Protein AF-A0A9E5QJ20-F1 (afdb_monomer)

Foldseek 3Di:
DPDPLADPDQADLEDEDEDQAAQEQDVPPPDPDDDVPDDNHQDLVSVLVVVLVVVSVNVSRHDVNGYYHYDYHHHPVCPCSVVSSQVSNVVVDVDDD

Structure (mmCIF, N/CA/C/O backbone):
data_AF-A0A9E5QJ20-F1
#
_entry.id   AF-A0A9E5QJ20-F1
#
loop_
_atom_site.group_PDB
_atom_site.id
_atom_site.type_symbol
_atom_site.label_atom_id
_atom_site.label_alt_id
_atom_site.label_comp_id
_atom_site.label_asym_id
_atom_site.label_entity_id
_atom_site.label_seq_id
_atom_site.pdbx_PDB_ins_code
_atom_site.Cartn_x
_atom_site.Cartn_y
_atom_site.Cartn_z
_atom_site.occupancy
_atom_site.B_iso_or_equiv
_atom_site.auth_seq_id
_atom_site.auth_comp_id
_atom_site.auth_asym_id
_atom_site.auth_atom_id
_atom_site.pdbx_PDB_model_num
ATOM 1 N N . MET A 1 1 ? 6.331 9.485 19.625 1.00 38.81 1 MET A N 1
ATOM 2 C CA . MET A 1 1 ? 5.043 8.941 20.103 1.00 38.81 1 MET A CA 1
ATOM 3 C C . MET A 1 1 ? 4.063 9.098 18.951 1.00 38.81 1 MET A C 1
ATOM 5 O O . MET A 1 1 ? 3.794 10.232 18.579 1.00 38.81 1 MET A O 1
ATOM 9 N N . ILE A 1 2 ? 3.671 8.003 18.294 1.00 45.28 2 ILE A N 1
ATOM 10 C CA . ILE A 1 2 ? 2.755 8.051 17.142 1.00 45.28 2 ILE A CA 1
ATOM 11 C C . ILE A 1 2 ? 1.346 8.291 17.713 1.00 45.28 2 ILE A C 1
ATOM 13 O O . ILE A 1 2 ? 0.953 7.547 18.614 1.00 45.28 2 ILE A O 1
ATOM 17 N N . PRO A 1 3 ? 0.623 9.347 17.301 1.00 46.97 3 PRO A N 1
ATOM 18 C CA . PRO A 1 3 ? -0.704 9.621 17.834 1.00 46.97 3 PRO A CA 1
ATOM 19 C C . PRO A 1 3 ? -1.646 8.445 17.558 1.00 46.97 3 PRO A C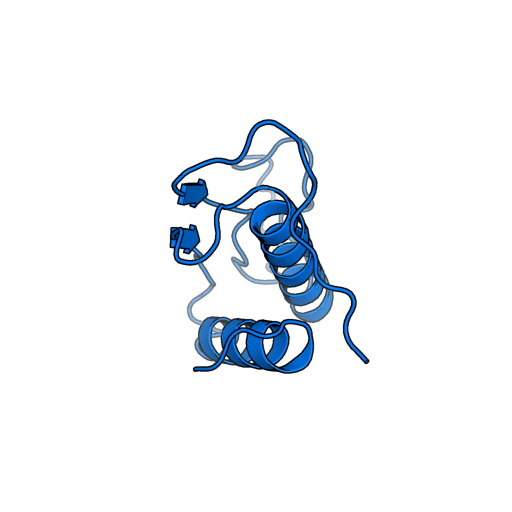 1
ATOM 21 O O . PRO A 1 3 ? -1.593 7.830 16.499 1.00 46.97 3 PRO A O 1
ATOM 24 N N . ASN A 1 4 ? -2.502 8.132 18.529 1.00 50.59 4 ASN A N 1
ATOM 25 C CA . ASN A 1 4 ? -3.516 7.090 18.412 1.00 50.59 4 ASN A CA 1
ATOM 26 C C . ASN A 1 4 ? -4.578 7.570 17.397 1.00 50.59 4 ASN A C 1
ATOM 28 O O . ASN A 1 4 ? -5.295 8.530 17.675 1.00 50.59 4 ASN A O 1
ATOM 32 N N . LEU A 1 5 ? -4.606 6.973 16.199 1.00 55.75 5 LEU A N 1
ATOM 33 C CA . LEU A 1 5 ? -5.296 7.497 15.003 1.00 55.75 5 LEU A CA 1
ATOM 34 C C . LEU A 1 5 ? -6.818 7.256 14.976 1.00 55.75 5 LEU A C 1
ATOM 36 O O . LEU A 1 5 ? -7.497 7.744 14.076 1.00 55.75 5 LEU A O 1
ATOM 40 N N . HIS A 1 6 ? -7.385 6.548 15.956 1.00 57.94 6 HIS A N 1
ATOM 41 C CA . HIS A 1 6 ? -8.809 6.207 15.952 1.00 57.94 6 HIS A CA 1
ATOM 42 C C . HIS A 1 6 ? -9.682 7.379 16.439 1.00 57.94 6 HIS A C 1
ATOM 44 O O . HIS A 1 6 ? -9.762 7.678 17.633 1.00 57.94 6 HIS A O 1
ATOM 50 N N . SER A 1 7 ? -10.355 8.051 15.502 1.00 55.84 7 SER A N 1
ATOM 51 C CA . SER A 1 7 ? -11.315 9.125 15.792 1.00 55.84 7 SER A CA 1
ATOM 52 C C . SER A 1 7 ? -12.694 8.586 16.225 1.00 55.84 7 SER A C 1
ATOM 54 O O . SER A 1 7 ? -13.094 7.486 15.854 1.00 55.84 7 SER A O 1
ATOM 56 N N . LYS A 1 8 ? -13.457 9.372 17.004 1.00 55.41 8 LYS A N 1
ATOM 57 C CA . LYS A 1 8 ? -14.808 9.043 17.528 1.00 55.41 8 LYS A CA 1
ATOM 58 C C . LYS A 1 8 ? -15.943 9.137 16.473 1.00 55.41 8 LYS A C 1
ATOM 60 O O . LYS A 1 8 ? -17.062 9.509 16.822 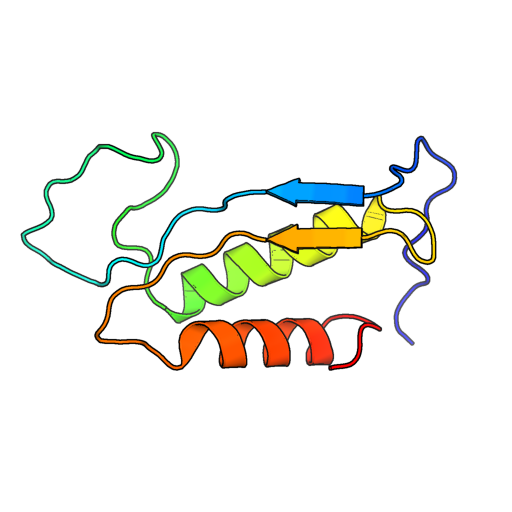1.00 55.41 8 LYS A O 1
ATOM 65 N N . GLY A 1 9 ? -15.655 8.888 15.193 1.00 63.84 9 GLY A N 1
ATOM 66 C CA . GLY A 1 9 ? -16.601 8.989 14.067 1.00 63.84 9 GLY A CA 1
ATOM 67 C C . GLY A 1 9 ? -17.116 7.637 13.554 1.00 63.84 9 GLY A C 1
ATOM 68 O O . GLY A 1 9 ? -16.913 6.606 14.195 1.00 63.84 9 GLY A O 1
ATOM 69 N N . ILE A 1 10 ? -17.778 7.635 12.385 1.00 64.75 10 ILE A N 1
ATOM 70 C CA . ILE A 1 10 ? -18.089 6.393 11.653 1.00 64.75 10 ILE A CA 1
ATOM 71 C C . ILE A 1 10 ? -16.763 5.707 11.326 1.00 64.75 10 ILE A C 1
ATOM 73 O O . ILE A 1 10 ? -15.914 6.277 10.646 1.00 64.75 10 ILE A O 1
ATOM 77 N N . VAL A 1 11 ? -16.610 4.487 11.826 1.00 81.19 11 VAL A N 1
ATOM 78 C CA . VAL A 1 11 ? -15.440 3.636 11.621 1.00 81.19 11 VAL A CA 1
ATOM 79 C C . VAL A 1 11 ? -15.860 2.409 10.821 1.00 81.19 11 VAL A C 1
ATOM 81 O O . VAL A 1 11 ? -16.858 1.762 11.149 1.00 81.19 11 VAL A O 1
ATOM 84 N N . PHE A 1 12 ? -15.118 2.092 9.765 1.00 89.94 12 PHE A N 1
ATOM 85 C CA . PHE A 1 12 ? -15.402 0.961 8.882 1.00 89.94 12 PHE A CA 1
ATOM 86 C C . PHE A 1 12 ? -14.720 -0.316 9.392 1.00 89.94 12 PHE A C 1
ATOM 88 O O . PHE A 1 12 ? -13.636 -0.269 9.974 1.00 89.94 12 PHE A O 1
ATOM 95 N N . ASP A 1 13 ? -15.347 -1.473 9.172 1.00 93.25 13 ASP A N 1
ATOM 96 C CA . ASP A 1 13 ? -14.757 -2.784 9.497 1.00 93.25 13 ASP A CA 1
ATOM 97 C C . ASP A 1 13 ? -13.582 -3.141 8.575 1.00 93.25 13 ASP A C 1
ATOM 99 O O . ASP A 1 13 ? -12.682 -3.893 8.947 1.00 93.25 13 ASP A O 1
ATOM 103 N N . GLY A 1 14 ? -13.557 -2.564 7.377 1.00 93.00 14 GLY A N 1
ATOM 104 C CA . GLY A 1 14 ? -12.446 -2.702 6.457 1.00 93.00 14 GLY A CA 1
ATOM 105 C C . GLY A 1 14 ? -12.621 -1.876 5.192 1.00 93.00 14 GLY A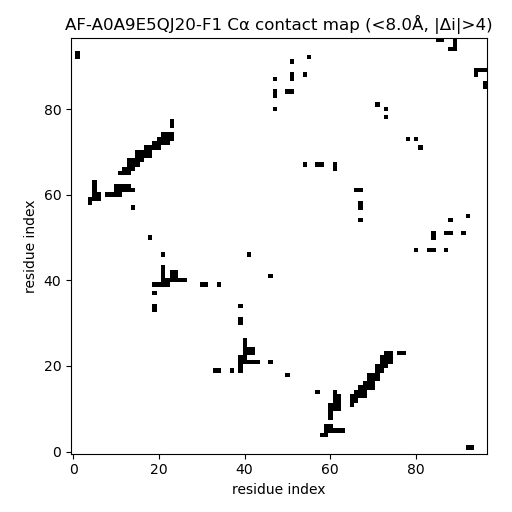 C 1
ATOM 106 O O . GLY A 1 14 ? -13.662 -1.259 4.969 1.00 93.00 14 GLY A O 1
ATOM 107 N N . ALA A 1 15 ? -11.583 -1.884 4.365 1.00 93.88 15 ALA A N 1
ATOM 108 C CA . ALA A 1 15 ? -11.547 -1.249 3.060 1.00 93.88 15 ALA A CA 1
ATOM 109 C C . ALA A 1 15 ? -10.891 -2.185 2.043 1.00 93.88 15 ALA A C 1
ATOM 111 O O . ALA A 1 15 ? -9.895 -2.843 2.337 1.00 93.88 15 ALA A O 1
ATOM 112 N N . ILE A 1 16 ? -11.431 -2.203 0.827 1.00 95.31 16 ILE A N 1
ATOM 113 C CA . ILE A 1 16 ? -10.796 -2.806 -0.344 1.00 95.31 16 ILE A CA 1
ATOM 114 C C . ILE A 1 16 ? -10.621 -1.682 -1.358 1.00 95.31 16 ILE A C 1
ATOM 116 O O . ILE A 1 16 ? -11.570 -0.951 -1.638 1.00 95.31 16 ILE A O 1
ATOM 120 N N . THR A 1 17 ? -9.413 -1.513 -1.884 1.00 91.75 17 THR A N 1
ATOM 121 C CA . THR A 1 17 ? -9.113 -0.456 -2.853 1.00 91.75 17 THR A CA 1
ATOM 122 C C . THR A 1 17 ? -8.138 -0.936 -3.921 1.00 91.75 17 THR A C 1
ATOM 124 O O . THR A 1 17 ? -7.321 -1.821 -3.675 1.00 91.75 17 THR A O 1
ATOM 127 N N . SER A 1 18 ? -8.226 -0.337 -5.106 1.00 89.62 18 SER A N 1
ATOM 128 C CA . SER A 1 18 ? -7.313 -0.546 -6.230 1.00 89.62 18 SER A CA 1
ATOM 129 C C . SER A 1 18 ? -6.749 0.819 -6.638 1.00 89.62 18 SER A C 1
ATOM 131 O O . SER A 1 18 ? -7.355 1.4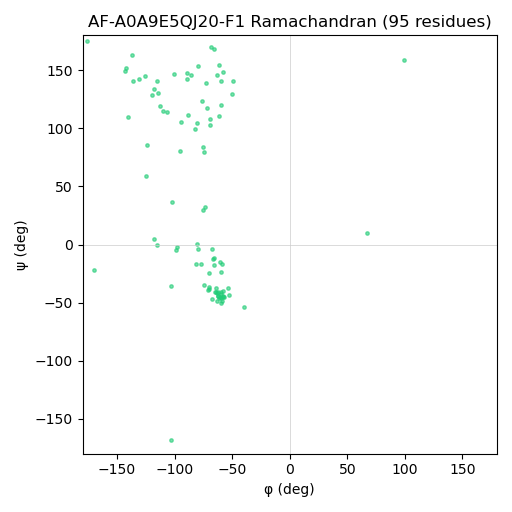92 -7.481 1.00 89.62 18 SER A O 1
ATOM 133 N N . PRO A 1 19 ? -5.660 1.288 -5.998 1.00 87.62 19 PRO A N 1
ATOM 134 C CA . PRO A 1 19 ? -5.027 2.559 -6.343 1.00 87.62 19 PRO A CA 1
ATOM 135 C C . PRO A 1 19 ? -4.408 2.518 -7.751 1.00 87.62 19 PRO A C 1
ATOM 137 O O . PRO A 1 19 ? -4.272 1.433 -8.319 1.00 87.62 19 PRO A O 1
ATOM 140 N N . PRO A 1 20 ? -3.998 3.678 -8.303 1.00 84.06 20 PRO A N 1
ATOM 141 C CA . PRO A 1 20 ? -3.311 3.748 -9.589 1.00 84.06 20 PRO A CA 1
ATOM 142 C C . PRO A 1 20 ? -2.137 2.775 -9.695 1.00 84.06 20 PRO A C 1
ATOM 144 O O . PRO A 1 20 ? -1.394 2.576 -8.732 1.00 84.06 20 PRO A O 1
ATOM 147 N N . TYR A 1 21 ? -1.971 2.166 -10.865 1.00 83.25 21 TYR A N 1
ATOM 148 C CA . TYR A 1 21 ? -0.953 1.145 -11.111 1.00 83.25 21 TYR A CA 1
ATOM 149 C C . TYR A 1 21 ? 0.385 1.770 -11.502 1.00 83.25 21 TYR A C 1
ATOM 151 O O . TYR A 1 21 ? 0.418 2.792 -12.178 1.00 83.25 21 TYR A O 1
ATOM 159 N N . HIS A 1 22 ? 1.492 1.143 -11.100 1.00 82.06 22 HIS A N 1
ATOM 160 C CA . HIS A 1 22 ? 2.831 1.563 -11.517 1.00 82.06 22 HIS A CA 1
ATOM 161 C C . HIS A 1 22 ? 3.273 0.744 -12.729 1.00 82.06 22 HIS A C 1
ATOM 163 O O . HIS A 1 22 ? 4.003 -0.234 -12.588 1.00 82.06 22 HIS A O 1
ATOM 169 N N . LEU A 1 23 ? 2.820 1.097 -13.930 1.00 74.19 23 LEU A N 1
ATOM 170 C CA . LEU A 1 23 ? 3.117 0.317 -15.143 1.00 74.19 23 LEU A CA 1
ATOM 171 C C . LEU A 1 23 ? 4.510 0.601 -15.740 1.00 74.19 23 LEU A C 1
ATOM 173 O O . LEU A 1 23 ? 4.923 -0.070 -16.686 1.00 74.19 23 LEU A O 1
ATOM 177 N N . GLY A 1 24 ? 5.270 1.497 -15.105 1.00 64.31 24 GLY A N 1
ATOM 178 C CA . GLY A 1 24 ? 6.612 1.912 -15.501 1.00 64.31 24 GLY A CA 1
ATOM 179 C C . GLY A 1 24 ? 6.604 3.240 -16.254 1.00 64.31 24 GLY A C 1
ATOM 180 O O . GLY A 1 24 ? 5.586 3.649 -16.798 1.00 64.31 24 GLY A O 1
ATOM 181 N N . GLU A 1 25 ? 7.758 3.904 -16.277 1.00 62.03 25 GLU A N 1
ATOM 182 C CA . GLU A 1 25 ? 8.000 5.092 -17.099 1.00 62.03 25 GLU A CA 1
ATOM 183 C C . GLU A 1 25 ? 8.169 4.643 -18.560 1.00 62.03 25 GLU A C 1
ATOM 185 O O . GLU A 1 25 ? 9.287 4.452 -19.042 1.00 62.03 25 GLU A O 1
ATOM 190 N N . ASP A 1 26 ? 7.065 4.369 -19.255 1.00 58.94 26 ASP A N 1
ATOM 191 C CA . ASP A 1 26 ? 7.100 4.150 -20.700 1.00 58.94 26 ASP A CA 1
ATOM 192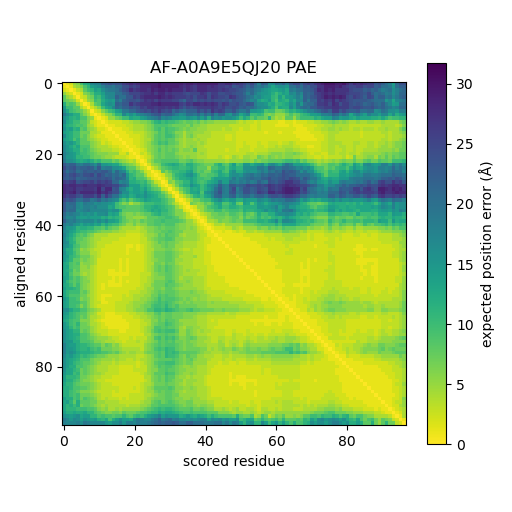 C C . ASP A 1 26 ? 6.781 5.478 -21.406 1.00 58.94 26 ASP A C 1
ATOM 194 O O . ASP A 1 26 ? 5.624 5.902 -21.447 1.00 58.94 26 ASP A O 1
ATOM 198 N N . PRO A 1 27 ? 7.790 6.154 -21.990 1.00 52.91 27 PRO A N 1
ATOM 199 C CA . PRO A 1 27 ? 7.596 7.435 -22.663 1.00 52.91 27 PRO A CA 1
ATOM 200 C C . PRO A 1 27 ? 6.716 7.330 -23.920 1.00 52.91 27 PRO A C 1
ATOM 202 O O . PRO A 1 27 ? 6.297 8.359 -24.443 1.00 52.91 27 PRO A O 1
ATOM 205 N N . ASN A 1 28 ? 6.430 6.115 -24.408 1.00 51.72 28 ASN A N 1
ATOM 206 C CA . ASN A 1 28 ? 5.504 5.864 -25.515 1.00 51.72 28 ASN A CA 1
ATOM 207 C C . ASN A 1 28 ? 4.107 5.443 -25.041 1.00 51.72 28 ASN A C 1
ATOM 209 O O . ASN A 1 28 ? 3.215 5.231 -25.871 1.00 51.72 28 ASN A O 1
ATOM 213 N N . HIS A 1 29 ? 3.895 5.317 -23.729 1.00 55.09 29 HIS A N 1
ATOM 214 C CA . HIS A 1 29 ? 2.585 5.040 -23.167 1.00 55.09 29 HIS A CA 1
ATOM 215 C C . HIS A 1 29 ? 1.743 6.314 -23.212 1.00 55.09 29 HIS A C 1
ATOM 217 O O . HIS A 1 29 ? 1.620 7.058 -22.246 1.00 55.09 29 HIS A O 1
ATOM 223 N N . ASN A 1 30 ? 1.118 6.547 -24.367 1.00 47.50 30 ASN A N 1
ATOM 224 C CA . ASN A 1 30 ? 0.055 7.539 -24.559 1.00 47.50 30 ASN A CA 1
ATOM 225 C C . ASN A 1 30 ? -1.273 7.074 -23.932 1.00 47.50 30 ASN A C 1
ATOM 227 O O . ASN A 1 30 ? -2.354 7.335 -24.467 1.00 47.50 30 ASN A O 1
ATOM 231 N N . GLY A 1 31 ? -1.200 6.321 -22.834 1.00 48.62 31 GLY A N 1
ATOM 232 C CA . GLY A 1 31 ? -2.361 5.958 -22.049 1.00 48.62 31 GLY A CA 1
ATOM 233 C C . GLY A 1 31 ? -2.865 7.217 -21.365 1.00 48.62 31 GLY A C 1
ATOM 234 O O . GLY A 1 31 ? -2.270 7.687 -20.413 1.00 48.62 31 GLY A O 1
ATOM 235 N N . ASN A 1 32 ? -3.938 7.795 -21.888 1.00 52.53 32 ASN A N 1
ATOM 236 C CA . ASN A 1 32 ? -4.992 8.271 -21.010 1.00 52.53 32 ASN A CA 1
ATOM 237 C C . ASN A 1 32 ? -5.904 7.057 -20.853 1.00 52.53 32 ASN A C 1
ATOM 239 O O . ASN A 1 32 ? -6.517 6.680 -21.857 1.00 52.53 32 ASN A O 1
ATOM 243 N N . GLY A 1 33 ? -6.022 6.404 -19.691 1.00 52.81 33 GLY A N 1
ATOM 244 C CA . GLY A 1 33 ? -7.017 5.323 -19.699 1.00 52.81 33 GLY A CA 1
ATOM 245 C C . GLY A 1 33 ? -7.462 4.600 -18.447 1.00 52.81 33 GLY A C 1
ATOM 246 O O . GLY A 1 33 ? -8.559 4.050 -18.498 1.00 52.81 33 GLY A O 1
ATOM 247 N N . LEU A 1 34 ? -6.712 4.572 -17.345 1.00 55.91 34 LEU A N 1
ATOM 248 C CA . LEU A 1 34 ? -7.220 3.890 -16.142 1.00 55.91 34 LEU A CA 1
ATOM 249 C C . LEU A 1 34 ? -7.727 4.871 -15.090 1.00 55.91 34 LEU A C 1
ATOM 251 O O . LEU A 1 34 ? -8.735 4.602 -14.435 1.00 55.91 34 LEU A O 1
ATOM 255 N N . TYR A 1 35 ? -7.080 6.031 -14.965 1.00 59.88 35 TYR A N 1
ATOM 256 C CA . TYR A 1 35 ? -7.442 7.020 -13.964 1.00 59.88 35 TYR A CA 1
ATOM 257 C C . TYR A 1 35 ? -7.348 8.447 -14.516 1.00 59.88 35 TYR A C 1
ATOM 259 O O . TYR A 1 35 ? -6.267 8.992 -14.678 1.00 59.88 35 TYR A O 1
ATOM 267 N N . ASN A 1 36 ? -8.494 9.109 -14.703 1.00 62.31 36 ASN A N 1
ATOM 268 C CA . ASN A 1 36 ? -8.572 10.463 -15.285 1.00 62.31 36 ASN A CA 1
ATOM 269 C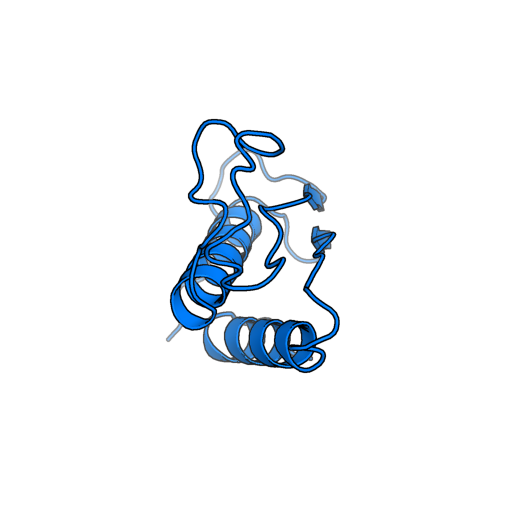 C . ASN A 1 36 ? -7.833 11.563 -14.495 1.00 62.31 36 ASN A C 1
ATOM 271 O O . ASN A 1 36 ? -7.658 12.666 -15.003 1.00 62.31 36 ASN A O 1
ATOM 275 N N . ASN A 1 37 ? -7.456 11.290 -13.244 1.00 64.94 37 ASN A N 1
ATOM 276 C CA . ASN A 1 37 ? -6.905 12.276 -12.310 1.00 64.94 37 ASN A CA 1
ATOM 277 C C . ASN A 1 37 ? -5.468 11.962 -11.871 1.00 64.94 37 ASN A C 1
ATOM 279 O O . ASN A 1 37 ? -4.949 12.635 -10.979 1.00 64.94 37 ASN A O 1
ATOM 283 N N . TYR A 1 38 ? -4.848 10.922 -12.429 1.00 63.88 38 TYR A N 1
ATOM 284 C CA . TYR A 1 38 ? -3.506 10.505 -12.046 1.00 63.88 38 TYR A CA 1
ATOM 285 C C . TYR A 1 38 ? -2.610 10.446 -13.273 1.00 63.88 38 TYR A C 1
ATOM 287 O O . TYR A 1 38 ? -3.055 10.149 -14.374 1.00 63.88 38 TYR A O 1
ATOM 295 N N . ASP A 1 39 ? -1.349 10.791 -13.054 1.00 65.69 39 ASP A N 1
ATOM 296 C CA . ASP A 1 39 ? -0.310 10.654 -14.061 1.00 65.69 39 ASP A CA 1
ATOM 297 C C . ASP A 1 39 ? 0.007 9.165 -14.225 1.00 65.69 39 ASP A C 1
ATOM 299 O O . ASP A 1 39 ? 0.452 8.524 -13.267 1.00 65.69 39 ASP A O 1
ATOM 303 N N . ASP A 1 40 ? -0.239 8.628 -15.419 1.00 62.84 40 ASP A N 1
ATOM 304 C CA . ASP A 1 40 ? 0.044 7.229 -15.749 1.00 62.84 40 ASP A CA 1
ATOM 305 C C . ASP A 1 40 ? 1.568 6.946 -15.729 1.00 62.84 40 ASP A C 1
ATOM 307 O O . ASP A 1 40 ? 1.975 5.801 -15.543 1.00 62.84 40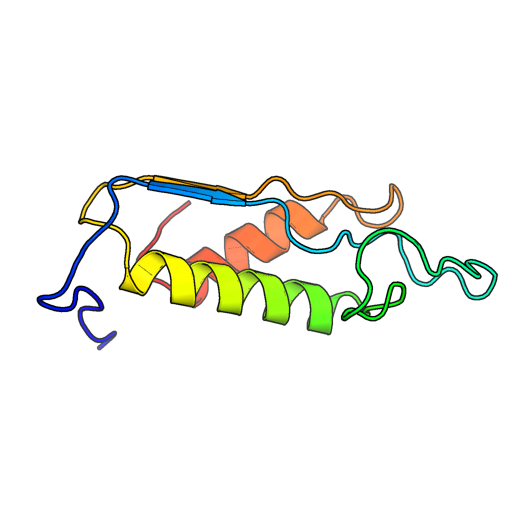 ASP A O 1
ATOM 311 N N . ASN A 1 41 ? 2.413 7.990 -15.783 1.00 69.81 41 ASN A N 1
ATOM 312 C CA . ASN A 1 41 ? 3.872 7.927 -15.624 1.00 69.81 41 ASN A CA 1
ATOM 313 C C . ASN A 1 41 ? 4.344 8.376 -14.229 1.00 69.81 41 ASN A C 1
ATOM 315 O O . ASN A 1 41 ? 5.392 9.008 -14.063 1.00 69.81 41 ASN A O 1
ATOM 319 N N . ILE A 1 42 ? 3.575 8.062 -13.184 1.00 77.69 42 ILE A N 1
ATOM 320 C CA . ILE A 1 42 ? 3.984 8.342 -11.808 1.00 77.69 42 ILE A CA 1
ATOM 321 C C . ILE A 1 42 ? 5.277 7.587 -11.455 1.00 77.69 42 ILE A C 1
ATOM 323 O O . ILE A 1 42 ? 5.291 6.371 -11.287 1.00 77.69 42 ILE A O 1
ATOM 327 N N . GLY A 1 43 ? 6.377 8.325 -11.297 1.00 82.00 43 GLY A N 1
ATOM 328 C CA . GLY A 1 43 ? 7.658 7.734 -10.911 1.00 82.00 43 GLY A CA 1
ATOM 329 C C . GLY A 1 43 ? 7.579 6.977 -9.578 1.00 82.00 43 GLY A C 1
ATOM 330 O O . GLY A 1 43 ? 6.855 7.368 -8.654 1.00 82.00 43 GLY A O 1
ATOM 331 N N . ARG A 1 44 ? 8.383 5.918 -9.454 1.00 87.56 44 ARG A N 1
ATOM 332 C CA . ARG A 1 44 ? 8.419 4.964 -8.327 1.00 87.56 44 ARG A CA 1
ATOM 333 C C . ARG A 1 44 ? 8.261 5.583 -6.939 1.00 87.56 44 ARG A C 1
ATOM 335 O O . ARG A 1 44 ? 7.383 5.189 -6.176 1.00 87.56 44 ARG A O 1
ATOM 342 N N . SER A 1 45 ? 9.087 6.575 -6.603 1.00 89.00 45 SER A N 1
ATOM 343 C CA . SER A 1 45 ? 9.052 7.224 -5.280 1.00 89.00 45 SER A CA 1
ATOM 344 C C . SER A 1 45 ? 7.715 7.924 -5.015 1.00 89.00 45 SER A C 1
ATOM 346 O O . SER A 1 45 ? 7.145 7.817 -3.929 1.00 89.00 45 SER A O 1
ATOM 348 N N . LYS A 1 46 ? 7.165 8.597 -6.030 1.00 87.75 46 LYS A N 1
ATOM 349 C CA . LYS A 1 46 ? 5.883 9.298 -5.927 1.00 87.75 46 LYS A CA 1
ATOM 350 C C . LYS A 1 46 ? 4.722 8.309 -5.809 1.00 87.75 46 LYS A C 1
ATOM 352 O O . LYS A 1 46 ? 3.795 8.561 -5.042 1.00 87.75 46 LYS A O 1
ATOM 357 N N . TRP A 1 47 ? 4.799 7.173 -6.502 1.00 89.38 47 TRP A N 1
ATOM 358 C CA . TRP A 1 47 ? 3.829 6.086 -6.378 1.00 89.38 47 TRP A CA 1
ATOM 359 C C . TRP A 1 47 ? 3.818 5.490 -4.964 1.00 89.38 47 TRP A C 1
ATOM 361 O O . TRP A 1 47 ? 2.768 5.416 -4.327 1.00 89.38 47 TRP A O 1
ATOM 371 N N . LEU A 1 48 ? 4.993 5.169 -4.418 1.00 92.50 48 LEU A N 1
ATOM 372 C CA . LEU A 1 48 ? 5.132 4.652 -3.054 1.00 92.50 48 LEU A CA 1
ATOM 373 C C . LEU A 1 48 ? 4.597 5.635 -1.997 1.00 92.50 48 LEU A C 1
ATOM 375 O O . LEU A 1 48 ? 3.873 5.237 -1.080 1.00 92.50 48 LEU A O 1
ATOM 379 N N . GLN A 1 49 ? 4.891 6.931 -2.145 1.00 92.12 49 GLN A N 1
ATOM 380 C CA . GLN A 1 49 ? 4.353 7.979 -1.269 1.00 92.12 49 GLN A CA 1
ATOM 381 C C . GLN A 1 49 ? 2.827 8.089 -1.365 1.00 92.12 49 GLN A C 1
ATOM 383 O O . GLN A 1 49 ? 2.159 8.227 -0.338 1.00 92.12 49 GLN A O 1
ATOM 388 N N . LEU A 1 50 ? 2.267 8.010 -2.578 1.00 91.44 50 LEU A N 1
ATOM 389 C CA . LEU A 1 50 ? 0.823 8.053 -2.803 1.00 91.44 50 LEU A CA 1
ATOM 390 C C . LEU A 1 50 ? 0.119 6.905 -2.071 1.00 91.44 50 LEU A C 1
ATOM 392 O O . LEU A 1 50 ? -0.838 7.151 -1.335 1.00 91.44 50 LEU A O 1
ATOM 396 N N . LEU A 1 51 ? 0.596 5.671 -2.243 1.00 93.06 51 LEU A N 1
ATOM 397 C CA . LEU A 1 51 ? -0.027 4.494 -1.637 1.00 93.06 51 LEU A CA 1
ATOM 398 C C . LEU A 1 51 ? 0.164 4.454 -0.118 1.00 93.06 51 LEU A C 1
ATOM 400 O O . LEU A 1 51 ? -0.778 4.126 0.599 1.00 93.06 51 LEU A O 1
ATOM 404 N N . THR A 1 52 ? 1.330 4.863 0.386 1.00 93.94 52 THR A N 1
ATOM 405 C CA . THR A 1 52 ? 1.565 4.988 1.835 1.00 93.94 52 THR A CA 1
ATOM 406 C C . THR A 1 52 ? 0.595 5.997 2.453 1.00 93.94 52 THR A C 1
ATOM 408 O O . THR A 1 52 ? -0.036 5.724 3.473 1.00 93.94 52 THR A O 1
ATOM 411 N N . LYS A 1 53 ? 0.407 7.153 1.804 1.00 93.25 53 LYS A N 1
ATOM 412 C CA . LYS A 1 53 ? -0.553 8.169 2.250 1.00 93.25 53 LYS A CA 1
ATOM 413 C C . LYS A 1 53 ? -1.995 7.661 2.192 1.00 93.25 53 LYS A C 1
ATOM 415 O O . LYS A 1 53 ? -2.765 7.931 3.110 1.00 93.25 53 LYS A O 1
ATOM 420 N N . LEU A 1 54 ? -2.364 6.932 1.137 1.00 93.12 54 LEU A N 1
ATOM 421 C CA . LEU A 1 54 ? -3.683 6.307 1.026 1.00 93.12 54 LEU A CA 1
ATOM 422 C C . LEU A 1 54 ? -3.925 5.324 2.176 1.00 93.12 54 LEU A C 1
ATOM 424 O O . LEU A 1 54 ? -4.982 5.384 2.798 1.00 93.12 54 LEU A O 1
ATOM 428 N N . PHE A 1 55 ? -2.947 4.470 2.484 1.00 93.81 55 PHE A N 1
ATOM 429 C CA . PHE A 1 55 ? -3.039 3.528 3.594 1.00 93.81 55 PHE A CA 1
ATOM 430 C C . PHE A 1 55 ? -3.257 4.250 4.928 1.00 93.81 55 PHE A C 1
ATOM 432 O O . PHE A 1 55 ? -4.194 3.915 5.641 1.00 93.81 55 PHE A O 1
ATOM 439 N N . ILE A 1 56 ? -2.466 5.288 5.229 1.00 92.25 56 ILE A N 1
ATOM 440 C CA . ILE A 1 56 ? -2.616 6.094 6.456 1.00 92.25 56 ILE A CA 1
ATOM 441 C C . ILE A 1 56 ? -4.017 6.714 6.544 1.00 92.25 56 ILE A C 1
ATOM 443 O O . ILE A 1 56 ? -4.655 6.671 7.592 1.00 92.25 56 ILE A O 1
ATOM 447 N N . ASN A 1 57 ? -4.523 7.266 5.439 1.00 91.75 57 ASN A N 1
ATOM 448 C CA . ASN A 1 57 ? -5.859 7.857 5.410 1.00 91.75 57 ASN A CA 1
ATOM 449 C C . ASN A 1 57 ? -6.963 6.817 5.652 1.00 91.75 57 ASN A C 1
ATOM 451 O O . ASN A 1 57 ? -7.960 7.132 6.298 1.00 91.75 57 ASN A O 1
ATOM 455 N N . LEU A 1 58 ? -6.803 5.598 5.127 1.00 91.88 58 LEU A N 1
ATOM 456 C CA . LEU A 1 58 ? -7.724 4.496 5.400 1.00 91.88 58 LEU A CA 1
ATOM 457 C C . LEU A 1 58 ? -7.623 4.064 6.866 1.00 91.88 58 LEU A C 1
ATOM 459 O O . LEU A 1 58 ? -8.646 3.976 7.534 1.00 91.88 58 LEU A O 1
ATOM 463 N N . ASP A 1 59 ? -6.415 3.884 7.396 1.00 89.50 59 ASP A N 1
ATOM 464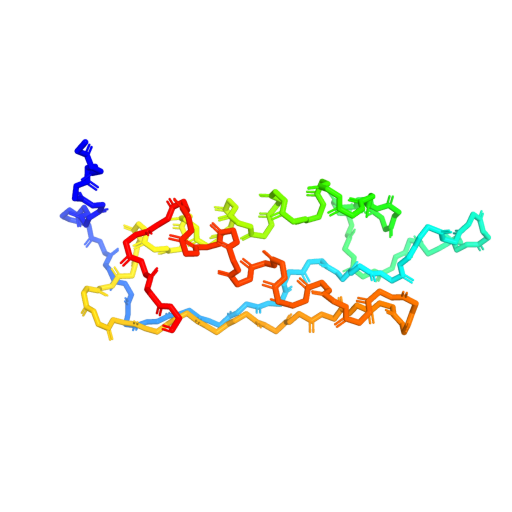 C CA . ASP A 1 59 ? -6.165 3.485 8.787 1.00 89.50 59 ASP A CA 1
ATOM 465 C C . ASP A 1 59 ? -6.860 4.409 9.805 1.00 89.50 59 ASP A C 1
ATOM 467 O O . ASP A 1 59 ? -7.463 3.941 10.768 1.00 89.50 59 ASP A O 1
ATOM 471 N N . MET A 1 60 ? -6.902 5.719 9.531 1.00 87.88 60 MET A N 1
ATOM 472 C CA . MET A 1 60 ? -7.616 6.707 10.356 1.00 87.88 60 MET A CA 1
ATOM 473 C C . MET A 1 60 ? -9.128 6.462 10.491 1.00 87.88 60 MET A C 1
ATOM 475 O O . MET A 1 60 ? -9.750 6.953 11.439 1.00 87.88 60 MET A O 1
ATOM 479 N N . VAL A 1 61 ? -9.735 5.754 9.536 1.00 88.94 61 VAL A N 1
ATOM 480 C CA . VAL A 1 61 ? -11.183 5.497 9.480 1.00 88.94 61 VAL A CA 1
ATOM 481 C C . VAL A 1 61 ? -11.537 4.014 9.624 1.00 88.94 61 VAL A C 1
ATOM 483 O O . VAL A 1 61 ? -12.721 3.673 9.634 1.00 88.94 61 VAL A O 1
ATOM 486 N N . ILE A 1 62 ? -10.546 3.127 9.766 1.00 89.12 62 ILE A N 1
ATOM 487 C CA . ILE A 1 62 ? -10.755 1.703 10.045 1.00 89.12 62 ILE A CA 1
ATOM 488 C C . ILE A 1 62 ? -10.799 1.456 11.565 1.00 89.12 62 ILE A C 1
ATOM 490 O O . ILE A 1 62 ? -10.089 2.077 12.361 1.00 89.12 62 ILE A O 1
ATOM 494 N N . LYS A 1 63 ? -11.680 0.544 11.997 1.00 88.38 63 LYS A N 1
ATOM 495 C CA . LYS A 1 63 ? -11.761 0.092 13.396 1.00 88.38 63 LYS A CA 1
ATOM 496 C C . LYS A 1 63 ? -10.447 -0.570 13.836 1.00 88.38 63 LYS A C 1
ATOM 498 O O . LYS A 1 63 ? -9.771 -1.188 13.016 1.00 88.38 63 LYS A O 1
ATOM 503 N N . PRO A 1 64 ? -10.121 -0.578 15.140 1.00 84.69 64 PRO A N 1
ATOM 504 C CA . PRO A 1 64 ? -9.088 -1.472 15.653 1.00 84.69 64 PRO A CA 1
ATOM 505 C C . PRO A 1 64 ? -9.344 -2.916 15.185 1.00 84.69 64 PRO A C 1
ATOM 507 O O . PRO A 1 64 ? -10.454 -3.422 15.353 1.00 84.69 64 PRO A O 1
ATOM 510 N N . LYS A 1 65 ? -8.324 -3.571 14.612 1.00 85.38 65 LYS A N 1
ATOM 511 C CA . LYS A 1 65 ? -8.399 -4.913 13.986 1.00 85.38 65 LYS A CA 1
ATOM 512 C C . LYS A 1 65 ? -9.244 -5.016 12.705 1.00 85.38 65 LYS A C 1
ATOM 514 O O . LYS A 1 65 ? -9.505 -6.128 12.250 1.00 85.38 65 LYS A O 1
ATOM 519 N N . GLY A 1 66 ? -9.674 -3.899 12.124 1.00 89.12 66 GLY A N 1
ATOM 520 C CA . GLY A 1 66 ? -10.254 -3.901 10.785 1.00 89.12 66 GLY A CA 1
ATOM 521 C C . GLY A 1 66 ? -9.208 -4.222 9.713 1.00 89.12 66 GLY A C 1
ATOM 522 O O . GLY A 1 66 ? -8.015 -4.301 9.996 1.00 89.12 66 GLY A O 1
ATOM 523 N N . THR A 1 67 ? -9.649 -4.455 8.478 1.00 92.50 67 THR A N 1
ATOM 524 C CA . THR A 1 67 ? -8.765 -4.926 7.392 1.00 92.50 67 THR A CA 1
ATOM 525 C C . THR A 1 67 ? -8.681 -3.927 6.248 1.00 92.50 67 THR A C 1
ATOM 527 O O . THR A 1 67 ? -9.704 -3.459 5.760 1.00 92.50 67 THR A O 1
ATOM 530 N N . ILE A 1 68 ? -7.470 -3.650 5.766 1.00 93.06 68 ILE A N 1
ATOM 531 C CA . ILE A 1 68 ? -7.234 -2.884 4.538 1.00 93.06 68 ILE A CA 1
ATOM 532 C C . ILE A 1 68 ? -6.632 -3.831 3.500 1.00 93.06 68 ILE A C 1
ATOM 534 O O . ILE A 1 68 ? -5.554 -4.382 3.704 1.00 93.06 68 ILE A O 1
ATOM 538 N N . CYS A 1 69 ? -7.319 -4.013 2.376 1.00 94.12 69 CYS A N 1
ATOM 539 C CA . CYS A 1 69 ? -6.832 -4.764 1.227 1.00 94.12 69 CYS A CA 1
ATOM 540 C C . CYS A 1 69 ? -6.544 -3.793 0.079 1.00 94.12 69 CYS A C 1
ATOM 542 O O . CYS A 1 69 ? -7.456 -3.148 -0.443 1.00 94.12 69 CYS A O 1
ATOM 544 N N . MET A 1 70 ? -5.274 -3.679 -0.310 1.00 93.19 70 MET A N 1
ATOM 545 C CA . MET A 1 70 ? -4.860 -2.879 -1.462 1.00 93.19 70 MET A CA 1
ATOM 546 C C . MET A 1 70 ? -4.480 -3.800 -2.616 1.00 93.19 70 MET A C 1
ATOM 548 O O . MET A 1 70 ? -3.490 -4.525 -2.541 1.00 93.19 70 MET A O 1
ATOM 552 N N . VAL A 1 71 ? -5.260 -3.752 -3.692 1.00 91.62 71 VAL A N 1
ATOM 553 C CA . VAL A 1 71 ? -4.956 -4.432 -4.951 1.00 91.62 71 VAL A CA 1
ATOM 554 C C . VAL A 1 71 ? -3.999 -3.545 -5.734 1.00 91.62 71 VAL A C 1
ATOM 556 O O . VAL A 1 71 ? -4.404 -2.560 -6.346 1.00 91.62 71 VAL A O 1
ATOM 559 N N . ILE A 1 72 ? -2.714 -3.870 -5.671 1.00 89.44 72 ILE A N 1
ATOM 560 C CA . ILE A 1 72 ? -1.671 -3.135 -6.384 1.00 89.44 72 ILE A CA 1
ATOM 561 C C . ILE A 1 72 ? -1.281 -3.875 -7.658 1.00 89.44 72 ILE A C 1
ATOM 563 O O . ILE A 1 72 ? -1.256 -5.104 -7.697 1.00 89.44 72 ILE A O 1
ATOM 567 N N . SER A 1 73 ? -0.934 -3.114 -8.689 1.00 86.12 73 SER A N 1
ATOM 568 C CA . SER A 1 73 ? -0.326 -3.640 -9.905 1.00 86.12 73 SER A CA 1
ATOM 569 C C . SER A 1 73 ? 0.904 -2.816 -10.245 1.00 86.12 73 SER A C 1
ATOM 571 O O . SER A 1 73 ? 0.943 -1.600 -10.026 1.00 86.12 73 SER A O 1
ATOM 573 N N . TYR A 1 74 ? 1.920 -3.507 -10.740 1.00 84.94 74 TYR A N 1
ATOM 574 C CA . TYR A 1 74 ? 3.227 -2.958 -11.046 1.00 84.94 74 TYR A CA 1
ATOM 575 C C . TYR A 1 74 ? 3.780 -3.606 -12.316 1.00 84.94 74 TYR A C 1
ATOM 577 O O . TYR A 1 74 ? 3.488 -4.762 -12.632 1.00 84.94 74 TYR A O 1
ATOM 585 N N . GLY A 1 75 ? 4.584 -2.850 -13.056 1.00 79.94 75 GLY A N 1
ATOM 586 C CA . GLY A 1 75 ? 5.281 -3.322 -14.238 1.00 79.94 75 GLY A CA 1
ATOM 587 C C . GLY A 1 75 ? 6.275 -4.421 -13.876 1.00 79.94 75 GLY A C 1
ATOM 588 O O . GLY A 1 75 ? 6.921 -4.385 -12.829 1.00 79.94 75 GLY A O 1
ATOM 589 N N . SER A 1 76 ? 6.452 -5.386 -14.776 1.00 81.38 76 SER A N 1
ATOM 590 C CA . SER A 1 76 ? 7.359 -6.528 -14.580 1.00 81.38 76 SER A CA 1
ATOM 591 C C . SER A 1 76 ? 8.823 -6.136 -14.333 1.00 81.38 76 SER A C 1
ATOM 593 O O . SER A 1 76 ? 9.597 -6.950 -13.835 1.00 81.38 76 SER A O 1
ATOM 595 N N . LYS A 1 77 ? 9.201 -4.894 -14.659 1.00 80.81 77 LYS A N 1
ATOM 596 C CA . LYS A 1 77 ? 10.537 -4.332 -14.429 1.00 80.81 77 LYS A CA 1
ATOM 597 C C . LYS A 1 77 ? 10.794 -3.913 -12.975 1.00 80.81 77 LYS A C 1
ATOM 599 O O . LYS A 1 77 ? 11.955 -3.790 -12.603 1.00 80.81 77 LYS A O 1
ATOM 604 N N . ASP A 1 78 ? 9.754 -3.762 -12.152 1.00 83.81 78 ASP A N 1
ATOM 605 C CA . ASP A 1 78 ? 9.864 -3.327 -10.753 1.00 83.81 78 ASP A CA 1
ATOM 606 C C . ASP A 1 78 ? 9.213 -4.324 -9.770 1.00 83.81 78 ASP A C 1
ATOM 608 O O . ASP A 1 78 ? 8.321 -3.960 -8.999 1.00 83.81 78 ASP A O 1
ATOM 612 N N . PRO A 1 79 ? 9.654 -5.598 -9.728 1.00 88.19 79 PRO A N 1
ATOM 613 C CA . PRO A 1 79 ? 9.030 -6.623 -8.886 1.00 88.19 79 PRO A CA 1
ATOM 614 C C . PRO A 1 79 ? 9.199 -6.388 -7.378 1.00 88.19 79 PRO A C 1
ATOM 616 O O . PRO A 1 79 ? 8.542 -7.046 -6.575 1.00 88.19 79 PRO A O 1
ATOM 619 N N . ILE A 1 80 ? 10.080 -5.464 -6.984 1.00 91.31 80 ILE A N 1
ATOM 620 C CA . ILE A 1 80 ? 10.366 -5.144 -5.582 1.00 91.31 80 ILE A CA 1
ATOM 621 C C . ILE A 1 80 ? 9.340 -4.180 -4.959 1.00 91.31 80 ILE A C 1
ATOM 623 O O . ILE A 1 80 ? 9.239 -4.101 -3.737 1.00 91.31 80 ILE A O 1
ATOM 627 N N . LEU A 1 81 ? 8.545 -3.483 -5.779 1.00 90.06 81 LEU A N 1
ATOM 628 C CA . LEU A 1 81 ? 7.617 -2.434 -5.341 1.00 90.06 81 LEU A CA 1
ATOM 629 C C . LEU A 1 81 ? 6.647 -2.838 -4.216 1.00 90.06 81 LEU A C 1
ATOM 631 O O . LEU A 1 81 ? 6.488 -2.053 -3.278 1.00 90.06 81 LEU A O 1
ATOM 635 N N . PRO A 1 82 ? 6.017 -4.030 -4.239 1.00 91.25 82 PRO A N 1
ATOM 636 C CA . PRO A 1 82 ? 5.151 -4.467 -3.143 1.00 91.25 82 PRO A CA 1
ATOM 637 C C . PRO A 1 82 ? 5.870 -4.524 -1.795 1.00 91.25 82 PRO A C 1
ATOM 639 O O . PRO A 1 82 ? 5.309 -4.133 -0.772 1.00 91.25 82 PRO A O 1
ATOM 642 N N . TYR A 1 83 ? 7.121 -4.985 -1.795 1.00 93.00 83 TYR A N 1
ATOM 643 C CA . TYR A 1 83 ? 7.927 -5.108 -0.585 1.00 93.00 83 TYR A CA 1
ATOM 644 C C . TYR A 1 83 ? 8.352 -3.737 -0.059 1.00 93.00 83 TYR A C 1
ATOM 646 O O . TYR A 1 83 ? 8.313 -3.503 1.144 1.00 93.00 83 TYR A O 1
ATOM 654 N N . GLU A 1 84 ? 8.699 -2.803 -0.944 1.00 94.31 84 GLU A N 1
ATOM 655 C CA . GLU A 1 84 ? 9.010 -1.427 -0.543 1.00 94.31 84 GLU A CA 1
ATOM 656 C C . GLU A 1 84 ? 7.799 -0.712 0.047 1.00 94.31 84 GLU A C 1
ATOM 658 O O . GLU A 1 84 ? 7.925 -0.031 1.063 1.00 94.31 84 GLU A O 1
ATOM 663 N N . LEU A 1 85 ? 6.617 -0.904 -0.544 1.00 93.56 85 LEU A N 1
ATOM 664 C CA . LEU A 1 85 ? 5.376 -0.368 0.002 1.00 93.56 85 LEU A CA 1
ATOM 665 C C . LEU A 1 85 ? 5.096 -0.936 1.397 1.00 93.56 85 LEU A C 1
ATOM 667 O O . LEU A 1 85 ? 4.789 -0.183 2.318 1.00 93.56 85 LEU A O 1
ATOM 671 N N . ALA A 1 86 ? 5.239 -2.251 1.563 1.00 92.62 86 ALA A N 1
ATOM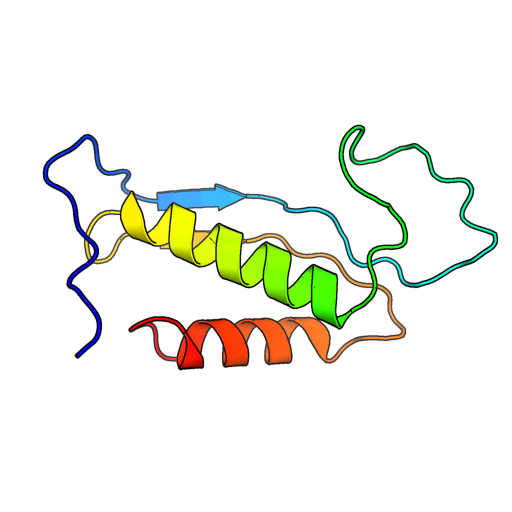 672 C CA . ALA A 1 86 ? 5.098 -2.929 2.846 1.00 92.62 86 ALA A CA 1
ATOM 673 C C . ALA A 1 86 ? 6.068 -2.370 3.905 1.00 92.62 86 ALA A C 1
ATOM 675 O O . ALA A 1 86 ? 5.659 -2.067 5.025 1.00 92.62 86 ALA A O 1
ATOM 676 N N . ILE A 1 87 ? 7.334 -2.160 3.533 1.00 93.81 87 ILE A N 1
ATOM 677 C CA . ILE A 1 87 ? 8.352 -1.546 4.394 1.00 93.81 87 ILE A CA 1
ATOM 678 C C . ILE A 1 87 ? 7.967 -0.108 4.764 1.00 93.81 87 ILE A C 1
ATOM 680 O O . ILE A 1 87 ? 8.066 0.273 5.929 1.00 93.81 87 ILE A O 1
ATOM 684 N N . MET A 1 88 ? 7.500 0.698 3.809 1.00 92.94 88 MET A N 1
ATOM 685 C CA . MET A 1 88 ? 7.055 2.064 4.094 1.00 92.94 88 MET A CA 1
ATOM 686 C C . MET A 1 88 ? 5.864 2.084 5.049 1.00 92.94 88 MET A C 1
ATOM 688 O O . MET A 1 88 ? 5.873 2.844 6.014 1.00 92.94 88 MET A O 1
ATOM 692 N N . ILE A 1 89 ? 4.868 1.224 4.837 1.00 92.06 89 ILE A N 1
ATOM 693 C CA . ILE A 1 89 ? 3.732 1.097 5.757 1.00 92.06 89 ILE A CA 1
ATOM 694 C C . ILE A 1 89 ? 4.227 0.729 7.156 1.00 92.06 89 ILE A C 1
ATOM 696 O O . ILE A 1 89 ? 3.822 1.374 8.121 1.00 92.06 89 ILE A O 1
ATOM 700 N N . HIS A 1 90 ? 5.150 -0.228 7.269 1.00 90.94 90 HIS A N 1
ATOM 701 C CA . HIS A 1 90 ? 5.737 -0.607 8.551 1.00 90.94 90 HIS A CA 1
ATOM 702 C C . HIS A 1 90 ? 6.462 0.552 9.254 1.00 90.94 90 HIS A C 1
ATOM 704 O O . HIS A 1 90 ? 6.333 0.726 10.462 1.00 90.94 90 HIS A O 1
ATOM 710 N N . TYR A 1 91 ? 7.208 1.373 8.512 1.00 90.00 91 TYR A N 1
ATOM 711 C CA . TYR A 1 91 ? 7.931 2.505 9.096 1.00 90.00 91 TYR A CA 1
ATOM 712 C C . TYR A 1 91 ? 7.033 3.686 9.473 1.00 90.00 91 TYR A C 1
ATOM 714 O O . TYR A 1 91 ? 7.323 4.389 10.443 1.00 90.00 91 TYR A O 1
ATOM 722 N N . TYR A 1 92 ? 5.974 3.942 8.702 1.00 87.56 92 TYR A N 1
ATOM 723 C CA . TYR A 1 92 ? 5.130 5.129 8.870 1.00 87.56 92 TYR A CA 1
ATOM 724 C C . TYR A 1 92 ? 3.844 4.875 9.653 1.00 87.56 92 TYR A C 1
ATOM 726 O O . TYR A 1 92 ? 3.111 5.824 9.938 1.00 87.56 92 TYR A O 1
ATOM 734 N N . THR A 1 93 ? 3.563 3.628 10.025 1.00 80.31 93 THR A N 1
ATOM 735 C CA . THR A 1 93 ? 2.350 3.262 10.757 1.00 80.31 93 THR A CA 1
ATOM 736 C C . THR A 1 93 ? 2.662 2.279 11.887 1.00 80.31 93 THR A C 1
ATOM 738 O O . THR A 1 93 ? 3.722 1.662 11.888 1.00 80.31 93 THR A O 1
ATOM 741 N N . PRO A 1 94 ? 1.755 2.091 12.862 1.00 79.94 94 PRO A N 1
ATOM 742 C CA . PRO A 1 94 ? 1.919 1.068 13.896 1.00 79.94 94 PRO A CA 1
ATOM 743 C C . PRO A 1 94 ? 1.827 -0.377 13.374 1.00 79.94 94 PRO A C 1
ATOM 745 O O . PRO A 1 94 ? 1.973 -1.310 14.163 1.00 79.94 94 PRO A O 1
ATOM 748 N N . TRP A 1 95 ? 1.529 -0.573 12.085 1.00 76.50 95 TRP A N 1
ATOM 749 C CA . TRP A 1 95 ? 1.374 -1.892 11.487 1.00 76.50 95 TRP A CA 1
ATOM 750 C C . TRP A 1 95 ? 2.730 -2.580 11.331 1.00 76.50 95 TRP A C 1
ATOM 752 O O . TRP A 1 95 ? 3.738 -1.979 10.958 1.00 76.50 95 TRP A O 1
ATOM 762 N N . THR A 1 96 ? 2.758 -3.874 11.618 1.00 68.00 96 THR A N 1
ATOM 763 C CA . THR A 1 96 ? 3.959 -4.704 11.510 1.00 68.00 96 THR A CA 1
ATOM 764 C C . THR A 1 96 ? 3.763 -5.754 10.432 1.00 68.00 96 THR A C 1
ATOM 766 O O . THR A 1 96 ? 2.664 -6.297 10.308 1.00 68.00 96 THR A O 1
ATOM 769 N N . LEU A 1 97 ? 4.823 -6.013 9.666 1.00 59.69 97 LEU A N 1
ATOM 770 C CA . LEU A 1 97 ? 4.891 -7.136 8.729 1.00 59.69 97 LEU A CA 1
ATOM 771 C C . LEU A 1 97 ? 5.041 -8.470 9.457 1.00 59.69 97 LEU A C 1
ATOM 773 O O . LEU A 1 97 ? 5.675 -8.474 10.538 1.00 59.69 97 LEU A O 1
#

Mean predicted aligned error: 8.09 Å

Sequence (97 aa):
MIPNLHSKGIVFDGAITSPPYHLGEDPNHNGNGLYNNYDDNIGRSKWLQLLTKLFINLDMVIKPKGTICMVISYGSKDPILPYELAIMIHYYTPWTL

Solvent-accessible surface area (backbone atoms only — not comparable to full-atom values): 6166 Å² total; per-residue (Å²): 134,84,78,84,58,71,63,99,62,88,58,36,67,54,49,79,48,70,64,89,54,42,66,49,86,51,94,82,63,82,63,80,80,91,49,101,87,56,68,61,61,52,51,68,71,60,45,46,51,51,53,46,51,51,50,54,60,48,54,41,38,32,38,92,90,38,47,79,46,76,54,77,52,64,24,89,89,50,80,58,52,69,58,53,43,51,52,49,39,36,73,76,41,97,53,77,131

Radius of gyration: 14.9 Å; Cα contacts (8 Å, |Δi|>4): 114; chains: 1; bounding box: 29×19×46 Å

Secondary structure (DSSP, 8-state):
-------SS--EEEEEE-PPPB----TT-----S-TTS-TT--HHHHHHHHHHHHHHHHTTEEEEEEEEE---B-TT-TTHHHHHHHHHHHHSS---

pLDDT: mean 78.95, std 15.7, range [38.81, 95.31]